Protein AF-A0A2V5HBA6-F1 (afdb_monomer_lite)

Secondary structure (DSSP, 8-state):
-------------EEETTTEEE-HHHHHHHHHHHSS-HHHHHHHHHHHHHH-TTSHHHHHHHH-TTS-HHHHHHHHTT-TT--HHHHHHHHHHHHHHHHHHHHHH-HHHHHHHHTTTT-------TT-TTTS----TT----SS-------------------

pLDDT: mean 70.12, std 24.82, range [29.67, 96.5]

Radius of gyration: 25.47 Å; chains: 1; bounding box: 58×114×37 Å

Sequence (163 aa):
MKNTTTPSTSGGWKRSMVSGIFRLEEWERHLLICKRRTMTYMMHRRALLFAGPDHPLTQKLQTGRRMHPRKLRDLGRQIPGFDETVWEVERDAIVAEGTYLKFSQNPSLAAQLLATGTREIVEASPRDRIWGGGVWEGVYRDVAGGVGVESAGAGVDGGQGEV

Foldseek 3Di:
DDDDDDDDPPQPWDADPQDGTDGPVVVVLLLVLLQAHLLLQLLLVLLCVAVNCPDPLNVCSSVCSPPDSVVSVVSSVVRPRDDVVVCVVCRVVSSVVSVCSHCVNPVVVVVVVCVCPPDDDAADDCPDPPRHPNDDPDDDDPPPDDDDDPPPDDDDDDDDDDD

Organism: Asperg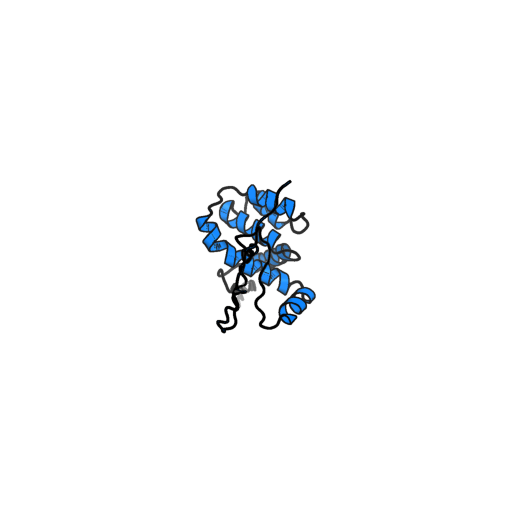illus violaceofuscus (strain CBS 115571) (NCBI:txid1450538)

InterPro domains:
  IPR012816 NADAR [PF08719] (40-136)
  IPR012816 NADAR [cd15457] (41-134)
  IPR037238 YbiA-like superfamily [G3DSA:1.10.357.40] (35-160)
  IPR037238 YbiA-like superfamily [SSF143990] (41-136)

Structure (mmCIF, N/CA/C/O backbone):
data_AF-A0A2V5HBA6-F1
#
_entry.id   AF-A0A2V5HBA6-F1
#
loop_
_atom_site.group_PDB
_atom_site.id
_atom_site.type_symbol
_atom_site.label_atom_id
_atom_site.label_alt_id
_atom_site.label_comp_id
_atom_site.label_asym_id
_atom_site.label_entity_id
_atom_site.label_seq_id
_atom_site.pdbx_PDB_ins_code
_atom_site.Cartn_x
_atom_site.Cartn_y
_atom_site.Cartn_z
_atom_site.occupancy
_atom_site.B_iso_or_equiv
_atom_site.auth_seq_id
_atom_site.auth_comp_id
_atom_site.auth_asym_id
_atom_site.auth_atom_id
_atom_site.pdbx_PDB_model_num
ATOM 1 N N . MET A 1 1 ? 16.546 -52.737 1.823 1.00 44.84 1 MET A N 1
ATOM 2 C CA . MET A 1 1 ? 17.588 -51.703 2.008 1.00 44.84 1 MET A CA 1
ATOM 3 C C . MET A 1 1 ? 17.755 -50.924 0.717 1.00 44.84 1 MET A C 1
ATOM 5 O O . MET A 1 1 ? 18.207 -51.501 -0.262 1.00 44.84 1 MET A O 1
ATOM 9 N N . LYS A 1 2 ? 17.333 -49.658 0.742 1.00 38.62 2 LYS A N 1
ATOM 10 C CA . LYS A 1 2 ? 17.833 -48.479 0.009 1.00 38.62 2 LYS A CA 1
ATOM 11 C C . LYS A 1 2 ? 16.748 -47.421 0.182 1.00 38.62 2 LYS A C 1
ATOM 13 O O . LYS A 1 2 ? 15.800 -47.326 -0.586 1.00 38.62 2 LYS A O 1
ATOM 18 N N . ASN A 1 3 ? 16.867 -46.726 1.303 1.00 34.91 3 ASN A N 1
ATOM 19 C CA . ASN A 1 3 ? 15.928 -45.739 1.794 1.00 34.91 3 ASN A CA 1
ATOM 20 C C . ASN A 1 3 ? 16.335 -44.426 1.124 1.00 34.91 3 ASN A C 1
ATOM 22 O O . ASN A 1 3 ? 17.370 -43.859 1.468 1.00 34.91 3 ASN A O 1
ATOM 26 N N . THR A 1 4 ? 15.589 -43.987 0.117 1.00 36.25 4 THR A N 1
ATOM 27 C CA . THR A 1 4 ? 15.816 -42.689 -0.521 1.00 36.25 4 THR A CA 1
ATOM 28 C C . THR A 1 4 ? 14.964 -41.662 0.209 1.00 36.25 4 THR A C 1
ATOM 30 O O . THR A 1 4 ? 13.790 -41.468 -0.086 1.00 36.25 4 THR A O 1
ATOM 33 N N . THR A 1 5 ? 15.550 -41.047 1.232 1.00 43.25 5 THR A N 1
ATOM 34 C CA . THR A 1 5 ? 14.974 -39.892 1.918 1.00 43.25 5 THR A CA 1
ATOM 35 C C . THR A 1 5 ? 15.004 -38.700 0.964 1.00 43.25 5 THR A C 1
ATOM 37 O O . THR A 1 5 ? 16.058 -38.112 0.732 1.00 43.25 5 THR A O 1
ATOM 40 N N . THR A 1 6 ? 13.857 -38.335 0.397 1.00 39.34 6 THR A N 1
ATOM 41 C CA . THR A 1 6 ? 13.661 -37.021 -0.227 1.00 39.34 6 THR A CA 1
ATOM 42 C C . THR A 1 6 ? 13.502 -35.959 0.867 1.00 39.34 6 THR A C 1
ATOM 44 O O . THR A 1 6 ? 12.737 -36.188 1.809 1.00 39.34 6 THR A O 1
ATOM 47 N N . PRO A 1 7 ? 14.176 -34.799 0.781 1.00 35.78 7 PRO A N 1
ATOM 48 C CA . PRO A 1 7 ? 14.016 -33.742 1.768 1.00 35.78 7 PRO A CA 1
ATOM 49 C C . PRO A 1 7 ? 12.617 -33.121 1.657 1.00 35.78 7 PRO A C 1
ATOM 51 O O . PRO A 1 7 ? 12.210 -32.623 0.610 1.00 35.78 7 PRO A O 1
ATOM 54 N N . SER A 1 8 ? 11.881 -33.160 2.766 1.00 40.53 8 SER A N 1
ATOM 55 C CA . SER A 1 8 ? 10.627 -32.438 2.973 1.00 40.53 8 SER A CA 1
ATOM 56 C C . SER A 1 8 ? 10.906 -30.932 3.001 1.00 40.53 8 SER A C 1
ATOM 58 O O . SER A 1 8 ? 11.281 -30.386 4.039 1.00 40.53 8 SER A O 1
ATOM 60 N N . THR A 1 9 ? 10.695 -30.240 1.883 1.00 40.47 9 THR A N 1
ATOM 61 C CA . THR A 1 9 ? 10.547 -28.782 1.884 1.00 40.47 9 THR A CA 1
ATOM 62 C C . THR A 1 9 ? 9.101 -28.458 2.237 1.00 40.47 9 THR A C 1
ATOM 64 O O . THR A 1 9 ? 8.218 -28.455 1.381 1.00 40.47 9 THR A O 1
ATOM 67 N N . SER A 1 10 ? 8.845 -28.174 3.511 1.00 44.44 10 SER A N 1
ATOM 68 C CA . SER A 1 10 ? 7.589 -27.604 4.004 1.00 44.44 10 SER A CA 1
ATOM 69 C C . SER A 1 10 ? 7.446 -26.135 3.573 1.00 44.44 10 SER A C 1
ATOM 71 O O . SER A 1 10 ? 7.285 -25.230 4.385 1.00 44.44 10 SER A O 1
ATOM 73 N N . GLY A 1 11 ? 7.484 -25.880 2.264 1.00 41.59 11 GLY A N 1
ATOM 74 C CA . GLY A 1 11 ? 7.079 -24.613 1.661 1.00 41.59 11 GLY A CA 1
ATOM 75 C C . GLY A 1 11 ? 5.556 -24.555 1.577 1.00 41.59 11 GLY A C 1
ATOM 76 O O . GLY A 1 11 ? 4.986 -24.674 0.498 1.00 41.59 11 GLY A O 1
ATOM 77 N N . GLY A 1 12 ? 4.884 -24.462 2.725 1.00 34.56 12 GLY A N 1
ATOM 78 C CA . GLY A 1 12 ? 3.425 -24.469 2.827 1.00 34.56 12 GLY A CA 1
ATOM 79 C C . GLY A 1 12 ? 2.753 -23.292 2.115 1.00 34.56 12 GLY A C 1
ATOM 80 O O . GLY A 1 12 ? 2.683 -22.191 2.642 1.00 34.56 12 GLY A O 1
ATOM 81 N N . TRP A 1 13 ? 2.185 -23.528 0.940 1.00 33.69 13 TRP A N 1
ATOM 82 C CA . TRP A 1 13 ? 1.356 -22.565 0.216 1.00 33.69 13 TRP A CA 1
ATOM 83 C C . TRP A 1 13 ? 0.239 -21.981 1.104 1.00 33.69 13 TRP A C 1
ATOM 85 O O . TRP A 1 13 ? -0.556 -22.725 1.681 1.00 33.69 13 TRP A O 1
ATOM 95 N N . LYS A 1 14 ? 0.139 -20.647 1.197 1.00 39.62 14 LYS A N 1
ATOM 96 C CA . LYS A 1 14 ? -1.021 -19.958 1.787 1.00 39.62 14 LYS A CA 1
ATOM 97 C C . LYS A 1 14 ? -1.757 -19.174 0.706 1.00 39.62 14 LYS A C 1
ATOM 99 O O . LYS A 1 14 ? -1.156 -18.441 -0.077 1.00 39.62 14 LYS A O 1
ATOM 104 N N . ARG A 1 15 ? -3.073 -19.375 0.659 1.00 36.03 15 ARG A N 1
ATOM 105 C CA . ARG A 1 15 ? -3.989 -18.781 -0.318 1.00 36.03 15 ARG A CA 1
ATOM 106 C C . ARG A 1 15 ? -4.315 -17.342 0.109 1.00 36.03 15 ARG A C 1
ATOM 108 O O . ARG A 1 15 ? -4.763 -17.139 1.235 1.00 36.03 15 ARG A O 1
ATOM 115 N N . SER A 1 16 ? -4.080 -16.364 -0.770 1.00 49.69 16 SER A N 1
ATOM 116 C CA . SER A 1 16 ? -4.624 -15.004 -0.622 1.00 49.69 16 SER A CA 1
ATOM 117 C C . SER A 1 16 ? -6.140 -15.052 -0.818 1.00 49.69 16 SER A C 1
ATOM 119 O O . SER A 1 16 ? -6.615 -15.772 -1.697 1.00 49.69 16 SER A O 1
ATOM 121 N N . MET A 1 17 ? -6.901 -14.286 -0.031 1.00 44.41 17 MET A N 1
ATOM 122 C CA . MET A 1 17 ? -8.351 -14.151 -0.232 1.00 44.41 17 MET A CA 1
ATOM 123 C C . MET A 1 17 ? -8.716 -13.409 -1.528 1.00 44.41 17 MET A C 1
ATOM 125 O O . MET A 1 17 ? -9.870 -13.481 -1.928 1.00 44.41 17 MET A O 1
ATOM 129 N N . VAL A 1 18 ? -7.773 -12.716 -2.184 1.00 49.44 18 VAL A N 1
ATOM 130 C CA . VAL A 1 18 ? -8.107 -11.769 -3.268 1.00 49.44 18 VAL A CA 1
ATOM 131 C C . VAL A 1 18 ? -7.298 -11.991 -4.558 1.00 49.44 18 VAL A C 1
ATOM 133 O O . VAL A 1 18 ? -7.749 -11.594 -5.622 1.00 49.44 18 VAL A O 1
ATOM 136 N N . SER A 1 19 ? -6.136 -1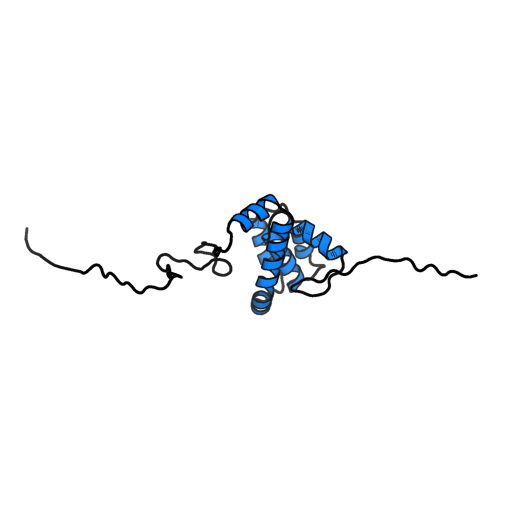2.657 -4.517 1.00 44.53 19 SER A N 1
ATOM 137 C CA . SER A 1 19 ? -5.182 -12.625 -5.651 1.00 44.53 19 SER A CA 1
ATOM 138 C C . SER A 1 19 ? -4.417 -13.929 -5.951 1.00 44.53 19 SER A C 1
ATOM 140 O O . SER A 1 19 ? -3.443 -13.919 -6.694 1.00 44.53 19 SER A O 1
ATOM 142 N N . GLY A 1 20 ? -4.859 -15.083 -5.436 1.00 46.53 20 GLY A N 1
ATOM 143 C CA . GLY A 1 20 ? -4.275 -16.385 -5.800 1.00 46.53 20 GLY A CA 1
ATOM 144 C C . GLY A 1 20 ? -3.078 -16.846 -4.950 1.00 46.53 20 GLY A C 1
ATOM 145 O O . GLY A 1 20 ? -2.918 -16.449 -3.792 1.00 46.53 20 GLY A O 1
ATOM 146 N N . ILE A 1 21 ? -2.317 -17.809 -5.488 1.00 40.41 21 ILE A N 1
ATOM 147 C CA . ILE A 1 21 ? -1.267 -18.573 -4.793 1.00 40.41 21 ILE A CA 1
ATOM 148 C C . ILE A 1 21 ? 0.070 -17.815 -4.866 1.00 40.41 21 ILE A C 1
ATOM 150 O O . ILE A 1 21 ? 0.612 -17.647 -5.952 1.00 40.41 21 ILE A O 1
ATOM 154 N N . PHE A 1 22 ? 0.632 -17.443 -3.713 1.00 44.50 22 PHE A N 1
ATOM 155 C CA . PHE A 1 22 ? 1.980 -16.862 -3.600 1.00 44.50 22 PHE A CA 1
ATOM 156 C C . PHE A 1 22 ? 2.916 -17.804 -2.837 1.00 44.50 22 PHE A C 1
ATOM 158 O O . PHE A 1 22 ? 2.475 -18.599 -1.996 1.00 44.50 22 PHE A O 1
ATOM 165 N N . ARG A 1 23 ? 4.220 -17.711 -3.109 1.00 38.66 23 ARG A N 1
ATOM 166 C CA . ARG A 1 23 ? 5.250 -18.470 -2.381 1.00 38.66 23 ARG A CA 1
ATOM 167 C C . ARG A 1 23 ? 5.359 -17.890 -0.959 1.00 38.66 23 ARG A C 1
ATOM 169 O O . ARG A 1 23 ? 5.282 -16.677 -0.791 1.00 38.66 23 ARG A O 1
ATOM 176 N N . LEU A 1 24 ? 5.540 -18.713 0.084 1.00 38.00 24 LEU A N 1
ATOM 177 C CA . LEU A 1 24 ? 5.655 -18.237 1.486 1.00 38.00 24 LEU A CA 1
ATOM 178 C C . LEU A 1 24 ? 6.691 -17.116 1.672 1.00 38.00 24 LEU A C 1
ATOM 180 O O . LEU A 1 24 ? 6.483 -16.204 2.468 1.00 38.00 24 LEU A O 1
ATOM 184 N N . GLU A 1 25 ? 7.772 -17.154 0.894 1.00 44.16 25 GLU A N 1
ATOM 185 C CA . GLU A 1 25 ? 8.829 -16.141 0.918 1.00 44.16 25 GLU A CA 1
ATOM 186 C C . GLU A 1 25 ? 8.364 -14.747 0.446 1.00 44.16 25 GLU A C 1
ATOM 188 O O . GLU A 1 25 ? 8.955 -13.736 0.825 1.00 44.16 25 GLU A O 1
ATOM 193 N N . GLU A 1 26 ? 7.293 -14.653 -0.350 1.00 52.44 26 GLU A N 1
ATOM 194 C CA . GLU A 1 26 ? 6.706 -13.378 -0.794 1.00 52.44 26 GLU A CA 1
ATOM 195 C C . GLU A 1 26 ? 5.812 -12.762 0.291 1.00 52.44 26 GLU A C 1
ATOM 197 O O . GLU A 1 26 ? 5.825 -11.545 0.487 1.00 52.44 26 GLU A O 1
ATOM 202 N N . TRP A 1 27 ? 5.113 -13.590 1.074 1.00 48.03 27 TRP A N 1
ATOM 203 C CA . TRP A 1 27 ? 4.273 -13.144 2.190 1.00 48.03 27 TRP A CA 1
ATOM 204 C C . TRP A 1 27 ? 5.082 -12.469 3.306 1.00 48.03 27 TRP A C 1
ATOM 206 O O . TRP A 1 27 ? 4.702 -11.400 3.787 1.00 48.03 27 TRP A O 1
ATOM 216 N N . GLU A 1 28 ? 6.232 -13.030 3.687 1.00 50.97 28 GLU A N 1
ATOM 217 C CA . GLU A 1 28 ? 7.125 -12.416 4.684 1.00 50.97 28 GLU A CA 1
ATOM 218 C C . GLU A 1 28 ? 7.739 -11.099 4.183 1.00 50.97 28 GLU A C 1
ATOM 220 O O . GLU A 1 28 ? 7.867 -10.129 4.941 1.00 50.97 28 GLU A O 1
ATOM 225 N N . ARG A 1 29 ? 8.039 -11.011 2.879 1.00 55.50 29 ARG A N 1
ATOM 226 C CA . ARG A 1 29 ? 8.501 -9.771 2.237 1.00 55.50 29 ARG A CA 1
ATOM 227 C C . ARG A 1 29 ? 7.403 -8.704 2.215 1.00 55.50 29 ARG A C 1
ATOM 229 O O . ARG A 1 29 ? 7.695 -7.544 2.504 1.00 55.50 29 ARG A O 1
ATOM 236 N N . HIS A 1 30 ? 6.147 -9.068 1.954 1.00 56.44 30 HIS A N 1
ATOM 237 C CA . HIS A 1 30 ? 5.003 -8.145 1.963 1.00 56.44 30 HIS A CA 1
ATOM 238 C C . HIS A 1 30 ? 4.670 -7.616 3.363 1.00 56.44 30 HIS A C 1
ATOM 240 O O . HIS A 1 30 ? 4.391 -6.421 3.523 1.00 56.44 30 HIS A O 1
ATOM 246 N N . LEU A 1 31 ? 4.783 -8.464 4.391 1.00 56.75 31 LEU A N 1
ATOM 247 C CA . LEU A 1 31 ? 4.639 -8.051 5.788 1.00 56.75 31 LEU A CA 1
ATOM 248 C C . LEU A 1 31 ? 5.635 -6.930 6.126 1.00 56.75 31 LEU A C 1
ATOM 250 O O . LEU A 1 31 ? 5.246 -5.885 6.652 1.00 56.75 31 LEU A O 1
ATOM 254 N N . LEU A 1 32 ? 6.900 -7.063 5.716 1.00 57.75 32 LEU A N 1
ATOM 255 C CA . LEU A 1 32 ? 7.942 -6.080 6.029 1.00 57.75 32 LEU A CA 1
ATOM 256 C C . LEU A 1 32 ? 7.714 -4.697 5.388 1.00 57.75 32 LEU A C 1
ATOM 258 O O . LEU A 1 32 ? 8.088 -3.673 5.973 1.00 57.75 32 LEU A O 1
ATOM 262 N N . ILE A 1 33 ? 7.088 -4.654 4.211 1.00 58.59 33 ILE A N 1
ATOM 263 C CA . ILE A 1 33 ? 6.800 -3.412 3.479 1.00 58.59 33 ILE A CA 1
ATOM 264 C C . ILE A 1 33 ? 5.678 -2.630 4.173 1.00 58.59 33 ILE A C 1
ATOM 266 O O . ILE A 1 33 ? 5.760 -1.405 4.308 1.00 58.59 33 ILE A O 1
ATOM 270 N N . CYS A 1 34 ? 4.654 -3.334 4.666 1.00 59.62 34 CYS A N 1
ATOM 271 C CA . CYS A 1 34 ? 3.428 -2.723 5.178 1.00 59.62 34 CYS A CA 1
ATOM 272 C C . CYS A 1 34 ? 3.415 -2.450 6.696 1.00 59.62 34 CYS A C 1
ATOM 274 O O . CYS A 1 34 ? 2.417 -1.963 7.222 1.00 59.62 34 CYS A O 1
ATOM 276 N N . LYS A 1 35 ? 4.529 -2.669 7.415 1.00 60.72 35 LYS A N 1
ATOM 277 C CA . LYS A 1 35 ? 4.598 -2.530 8.889 1.00 60.72 35 LYS A CA 1
ATOM 278 C C . LYS A 1 35 ? 4.003 -1.241 9.470 1.00 60.72 35 LYS A C 1
ATOM 280 O O . LYS A 1 35 ? 3.581 -1.240 10.620 1.00 60.72 35 LYS A O 1
ATOM 285 N N . ARG A 1 36 ? 4.001 -0.129 8.724 1.00 64.62 36 ARG A N 1
ATOM 286 C CA . ARG A 1 36 ? 3.525 1.174 9.228 1.00 64.62 36 ARG A CA 1
ATOM 287 C C . ARG A 1 36 ? 2.488 1.865 8.343 1.00 64.62 36 ARG A C 1
ATOM 289 O O . ARG A 1 36 ? 1.671 2.619 8.866 1.00 64.62 36 ARG A O 1
ATOM 296 N N . ARG A 1 37 ? 2.544 1.700 7.015 1.00 76.25 37 ARG A N 1
ATOM 297 C CA . ARG A 1 37 ? 1.754 2.503 6.064 1.00 76.25 37 ARG A CA 1
ATOM 298 C C . ARG A 1 37 ? 1.373 1.711 4.814 1.00 76.25 37 ARG A C 1
ATOM 300 O O . ARG A 1 37 ? 2.259 1.305 4.066 1.00 76.25 37 ARG A O 1
ATOM 307 N N . THR A 1 38 ? 0.071 1.661 4.530 1.00 85.75 38 THR A N 1
ATOM 308 C CA . THR A 1 38 ? -0.517 1.134 3.286 1.00 85.75 38 THR A CA 1
ATOM 309 C C . THR A 1 38 ? 0.089 1.779 2.035 1.00 85.75 38 THR A C 1
ATOM 311 O O . THR A 1 38 ? 0.327 1.107 1.043 1.00 85.75 38 THR A O 1
ATOM 314 N N . MET A 1 39 ? 0.436 3.072 2.094 1.00 87.75 39 MET A N 1
ATOM 315 C CA . MET A 1 39 ? 1.004 3.818 0.961 1.00 87.75 39 MET A CA 1
ATOM 316 C C . MET A 1 39 ? 2.314 3.218 0.418 1.00 87.75 39 MET A C 1
ATOM 318 O O . MET A 1 39 ? 2.507 3.183 -0.793 1.00 87.75 39 MET A O 1
ATOM 322 N N . THR A 1 40 ? 3.228 2.747 1.279 1.00 89.75 40 THR A N 1
ATOM 323 C CA . THR A 1 40 ? 4.485 2.133 0.803 1.00 89.75 40 THR A CA 1
ATOM 324 C C . THR A 1 40 ? 4.193 0.844 0.039 1.00 89.75 40 THR A C 1
ATOM 326 O O . THR A 1 40 ? 4.748 0.628 -1.034 1.00 89.75 40 THR A O 1
ATOM 329 N N . TYR A 1 41 ? 3.280 0.032 0.574 1.00 91.12 41 TYR A N 1
ATOM 330 C CA . TYR A 1 41 ? 2.822 -1.199 -0.056 1.00 91.12 41 TYR A CA 1
ATOM 331 C C . TYR A 1 41 ? 2.152 -0.925 -1.408 1.00 91.12 41 TYR A C 1
ATOM 333 O O . TYR A 1 41 ? 2.558 -1.491 -2.418 1.00 91.12 41 TYR A O 1
ATOM 341 N N . MET A 1 42 ? 1.213 0.025 -1.448 1.00 91.81 42 MET A N 1
ATOM 342 C CA . MET A 1 42 ? 0.515 0.435 -2.668 1.00 91.81 42 MET A CA 1
ATOM 343 C C . MET A 1 42 ? 1.488 0.894 -3.760 1.00 91.81 42 MET A C 1
ATOM 345 O O . MET A 1 42 ? 1.388 0.446 -4.897 1.00 91.81 42 MET A O 1
ATOM 349 N N . MET A 1 43 ? 2.467 1.744 -3.425 1.00 94.81 43 MET A N 1
ATOM 350 C CA . MET A 1 43 ? 3.455 2.210 -4.404 1.00 94.81 43 MET A CA 1
ATOM 351 C C . MET A 1 43 ? 4.346 1.070 -4.913 1.00 94.81 43 MET A C 1
ATOM 353 O O . MET A 1 43 ? 4.627 1.011 -6.106 1.00 94.81 43 MET A O 1
ATOM 357 N N . HIS A 1 44 ? 4.772 0.151 -4.042 1.00 94.12 44 HIS A N 1
ATOM 358 C CA . HIS A 1 44 ? 5.559 -1.012 -4.454 1.00 94.12 44 HIS A CA 1
ATOM 359 C C . HIS A 1 44 ? 4.766 -1.950 -5.376 1.00 94.12 44 HIS A C 1
ATOM 361 O O . HIS A 1 44 ? 5.285 -2.351 -6.412 1.00 94.12 44 HIS A O 1
ATOM 367 N N . ARG A 1 45 ? 3.500 -2.245 -5.051 1.00 94.75 45 ARG A N 1
ATOM 368 C CA . ARG A 1 45 ? 2.621 -3.069 -5.897 1.00 94.75 45 ARG A CA 1
ATOM 369 C C . ARG A 1 45 ? 2.328 -2.402 -7.238 1.00 94.75 45 ARG A C 1
ATOM 371 O O . ARG A 1 45 ? 2.397 -3.072 -8.259 1.00 94.75 45 ARG A O 1
ATOM 378 N N . ARG A 1 46 ? 2.104 -1.084 -7.254 1.00 94.62 46 ARG A N 1
ATOM 379 C CA . ARG A 1 46 ? 1.990 -0.310 -8.499 1.00 94.62 46 ARG A CA 1
ATOM 380 C C . ARG A 1 46 ? 3.263 -0.423 -9.346 1.00 94.62 46 ARG A C 1
ATOM 382 O O . ARG A 1 46 ? 3.177 -0.588 -10.554 1.00 94.62 46 ARG A O 1
ATOM 389 N N . ALA A 1 47 ? 4.442 -0.361 -8.726 1.00 95.62 47 ALA A N 1
ATOM 390 C CA . ALA A 1 47 ? 5.708 -0.497 -9.443 1.00 95.62 47 ALA A CA 1
ATOM 391 C C . ALA A 1 47 ? 5.924 -1.920 -9.982 1.00 95.62 47 ALA A C 1
ATOM 393 O O . ALA A 1 47 ? 6.354 -2.070 -11.120 1.00 95.62 47 ALA A O 1
ATOM 394 N N . LEU A 1 48 ? 5.560 -2.952 -9.215 1.00 94.44 48 LEU A N 1
ATOM 395 C CA . LEU A 1 48 ? 5.566 -4.341 -9.683 1.00 94.44 48 LEU A CA 1
ATOM 396 C C . LEU A 1 48 ? 4.661 -4.541 -10.901 1.00 94.44 48 LEU A C 1
ATOM 398 O O . LEU A 1 48 ? 5.076 -5.197 -11.849 1.00 94.44 48 LEU A O 1
ATOM 402 N N . LEU A 1 49 ? 3.459 -3.959 -10.869 1.00 93.25 49 LEU A N 1
ATOM 403 C CA . LEU A 1 49 ? 2.457 -4.100 -11.922 1.00 93.25 49 LEU A CA 1
ATOM 404 C C . LEU A 1 49 ? 2.912 -3.490 -13.256 1.00 93.25 49 LEU A C 1
ATOM 406 O O . LEU A 1 49 ? 2.737 -4.116 -14.293 1.00 93.25 49 LEU A O 1
ATOM 410 N N . PHE A 1 50 ? 3.509 -2.294 -13.228 1.00 95.19 50 PHE A N 1
ATOM 411 C CA . PHE A 1 50 ? 3.803 -1.536 -14.454 1.00 95.19 50 PHE A CA 1
ATOM 412 C C . PHE A 1 50 ? 5.275 -1.540 -14.878 1.00 95.19 50 PHE A C 1
ATOM 414 O O . PHE A 1 50 ? 5.577 -1.520 -16.067 1.00 95.19 50 PHE A O 1
ATOM 421 N N . ALA A 1 51 ? 6.203 -1.570 -13.921 1.00 95.06 51 ALA A N 1
ATOM 422 C CA . ALA A 1 51 ? 7.639 -1.522 -14.199 1.00 95.06 51 ALA A CA 1
ATOM 423 C C . ALA A 1 51 ? 8.331 -2.885 -14.040 1.00 95.06 51 ALA A C 1
ATOM 425 O O . ALA A 1 51 ? 9.450 -3.062 -14.518 1.00 95.06 51 ALA A O 1
ATOM 426 N N . GLY A 1 52 ? 7.685 -3.842 -13.370 1.00 91.81 52 GLY A N 1
ATOM 427 C CA . GLY A 1 52 ? 8.233 -5.168 -13.109 1.00 91.81 52 GLY A CA 1
ATOM 428 C C . GLY A 1 52 ? 9.165 -5.239 -11.887 1.00 91.81 52 GLY A C 1
ATOM 429 O O . GLY A 1 52 ? 9.499 -4.218 -11.270 1.00 91.81 52 GLY A O 1
ATOM 430 N N . PRO A 1 53 ? 9.579 -6.459 -11.497 1.00 90.69 53 PRO A N 1
ATOM 431 C CA . PRO A 1 53 ? 10.344 -6.715 -10.272 1.00 90.69 53 PRO A CA 1
ATOM 432 C C . PRO A 1 53 ? 11.779 -6.172 -10.307 1.00 90.69 53 PRO A C 1
ATOM 434 O O . PRO A 1 53 ? 12.286 -5.719 -9.279 1.00 90.69 53 PRO A O 1
ATOM 437 N N . ASP A 1 54 ? 12.412 -6.160 -11.480 1.00 92.56 54 ASP A N 1
ATOM 438 C CA . ASP A 1 54 ? 13.820 -5.773 -11.634 1.00 92.56 54 ASP A CA 1
ATOM 439 C C . ASP A 1 54 ? 14.024 -4.257 -11.753 1.00 92.56 54 ASP A C 1
ATOM 441 O O . ASP A 1 54 ? 15.152 -3.763 -11.712 1.00 92.56 54 ASP A O 1
ATOM 445 N N . HIS A 1 55 ? 12.938 -3.485 -11.862 1.00 95.75 55 HIS A N 1
ATOM 446 C CA . HIS A 1 55 ? 13.039 -2.044 -12.020 1.00 95.75 55 HIS A CA 1
ATOM 447 C C . HIS A 1 55 ? 13.561 -1.368 -10.733 1.00 95.75 55 HIS A C 1
ATOM 449 O O . HIS A 1 55 ? 13.051 -1.638 -9.636 1.00 95.75 55 HIS A O 1
ATOM 455 N N . PRO A 1 56 ? 14.502 -0.404 -10.822 1.00 96.50 56 PRO A N 1
ATOM 456 C CA . PRO A 1 56 ? 15.087 0.247 -9.645 1.00 96.50 56 PRO A CA 1
ATOM 457 C C . PRO A 1 56 ? 14.060 0.903 -8.712 1.00 96.50 56 PRO A C 1
ATOM 459 O O . PRO A 1 56 ? 14.231 0.909 -7.490 1.00 96.50 56 PRO A O 1
ATOM 462 N N . LEU A 1 57 ? 12.965 1.448 -9.259 1.00 95.06 57 LEU A N 1
ATOM 463 C CA . LEU A 1 57 ? 11.884 2.012 -8.438 1.00 95.06 57 LEU A CA 1
ATOM 464 C C . LEU A 1 57 ? 11.157 0.943 -7.622 1.00 95.06 57 LEU A C 1
ATOM 466 O O . LEU A 1 57 ? 10.832 1.201 -6.464 1.00 95.06 57 LEU A O 1
ATOM 470 N N . THR A 1 58 ? 10.943 -0.246 -8.184 1.00 93.31 58 THR A N 1
ATOM 471 C CA . THR A 1 58 ? 10.276 -1.358 -7.501 1.00 93.31 58 THR A CA 1
ATOM 472 C C . THR A 1 58 ? 11.071 -1.780 -6.270 1.00 93.31 58 THR A C 1
ATOM 474 O O . THR A 1 58 ? 10.526 -1.801 -5.161 1.00 93.31 58 THR A O 1
ATOM 477 N N . GLN A 1 59 ? 12.381 -1.981 -6.431 1.00 92.81 59 GLN A N 1
ATOM 478 C CA . GLN A 1 59 ? 13.310 -2.329 -5.348 1.00 92.81 59 GLN A CA 1
ATOM 479 C C . GLN A 1 59 ? 13.425 -1.210 -4.298 1.00 92.81 59 GLN A C 1
ATOM 481 O O . GLN A 1 59 ? 13.422 -1.444 -3.083 1.00 92.81 59 GLN A O 1
ATOM 486 N N . LYS A 1 60 ? 13.469 0.048 -4.749 1.00 93.75 60 LYS A N 1
ATOM 487 C CA . LYS A 1 60 ? 13.517 1.218 -3.864 1.00 93.75 60 LYS A CA 1
ATOM 488 C C . LYS A 1 60 ? 12.253 1.354 -3.017 1.00 93.75 60 LYS A C 1
ATOM 490 O O . LYS A 1 60 ? 12.337 1.673 -1.832 1.00 93.75 60 LYS A O 1
ATOM 495 N N . LEU A 1 61 ? 11.083 1.114 -3.602 1.00 91.81 61 LEU A N 1
ATOM 496 C CA . LEU A 1 61 ? 9.802 1.165 -2.897 1.00 91.81 61 LEU A CA 1
ATOM 497 C C . LEU A 1 61 ? 9.642 -0.013 -1.928 1.00 91.81 61 LEU A C 1
ATOM 499 O O . LEU A 1 61 ? 9.128 0.189 -0.828 1.00 91.81 61 LEU A O 1
ATOM 503 N N . GLN A 1 62 ? 10.184 -1.186 -2.266 1.00 89.19 62 GLN A N 1
ATOM 504 C CA . GLN A 1 62 ? 10.222 -2.361 -1.388 1.00 89.19 62 GLN A CA 1
ATOM 505 C C . GLN A 1 62 ? 10.938 -2.069 -0.060 1.00 89.19 62 GLN A C 1
ATOM 507 O O . GLN A 1 62 ? 10.481 -2.431 1.022 1.00 89.19 62 GLN A O 1
ATOM 512 N N . THR A 1 63 ? 12.062 -1.356 -0.114 1.00 87.44 63 THR A N 1
ATOM 513 C CA . THR A 1 63 ? 12.850 -1.010 1.081 1.00 87.44 63 THR A CA 1
ATOM 514 C C . THR A 1 63 ? 12.438 0.330 1.709 1.00 87.44 63 THR A C 1
ATOM 516 O O . THR A 1 63 ? 12.872 0.675 2.813 1.00 87.44 63 THR A O 1
ATOM 519 N N . GLY A 1 64 ? 11.520 1.065 1.073 1.00 85.12 64 GLY A N 1
ATOM 520 C CA . GLY A 1 64 ? 11.137 2.443 1.387 1.00 85.12 64 GLY A CA 1
ATOM 521 C C . GLY A 1 64 ? 10.229 2.662 2.600 1.00 85.12 64 GLY A C 1
ATOM 522 O O . GLY A 1 64 ? 9.645 3.738 2.740 1.00 85.12 64 GLY A O 1
ATOM 523 N N . ARG A 1 65 ? 10.124 1.701 3.526 1.00 80.31 65 ARG A N 1
ATOM 524 C CA . ARG A 1 65 ? 9.201 1.751 4.684 1.00 80.31 65 ARG A CA 1
ATOM 525 C C . ARG A 1 65 ? 9.342 2.999 5.572 1.00 80.31 65 ARG A C 1
ATOM 527 O O . ARG A 1 65 ? 8.375 3.427 6.205 1.00 80.31 65 ARG A O 1
ATOM 534 N N . ARG A 1 66 ? 10.533 3.611 5.614 1.00 85.06 66 ARG A N 1
ATOM 535 C CA . ARG A 1 66 ? 10.835 4.828 6.399 1.00 85.06 66 ARG A CA 1
ATOM 536 C C . ARG A 1 66 ? 10.733 6.135 5.601 1.00 85.06 66 ARG A C 1
ATOM 538 O O . ARG A 1 66 ? 10.865 7.200 6.190 1.00 85.06 66 ARG A O 1
ATOM 545 N N . MET A 1 67 ? 10.462 6.091 4.296 1.00 89.31 67 MET A N 1
ATOM 546 C CA . MET A 1 67 ? 10.417 7.299 3.462 1.00 89.31 67 MET A CA 1
ATOM 547 C C . MET A 1 67 ? 9.254 8.218 3.842 1.00 89.31 67 MET A C 1
ATOM 549 O O . MET A 1 67 ? 8.182 7.767 4.241 1.00 89.31 67 MET A O 1
ATOM 553 N N . HIS A 1 68 ? 9.435 9.526 3.699 1.00 90.31 68 HIS A N 1
ATOM 554 C CA . HIS A 1 68 ? 8.354 10.485 3.913 1.00 90.31 68 HIS A CA 1
ATOM 555 C C . HIS A 1 68 ? 7.206 10.258 2.895 1.00 90.31 68 HIS A C 1
ATOM 557 O O . HIS A 1 68 ? 7.506 9.957 1.736 1.00 90.31 68 HIS A O 1
ATOM 563 N N . PRO A 1 69 ? 5.911 10.425 3.255 1.00 87.88 69 PRO A N 1
ATOM 564 C CA . PRO A 1 69 ? 4.791 10.193 2.329 1.00 87.88 69 PRO A CA 1
ATOM 565 C C . PRO A 1 69 ? 4.904 10.970 1.014 1.00 87.88 69 PRO A C 1
ATOM 567 O O . PRO A 1 69 ? 4.633 10.428 -0.053 1.00 87.88 69 PRO A O 1
ATOM 570 N N . ARG A 1 70 ? 5.392 12.218 1.083 1.00 91.00 70 ARG A N 1
ATOM 571 C CA . ARG A 1 70 ? 5.683 13.042 -0.102 1.00 91.00 70 ARG A CA 1
ATOM 572 C C . ARG A 1 70 ? 6.633 12.324 -1.065 1.00 91.00 70 ARG A C 1
ATOM 574 O O . ARG A 1 70 ? 6.311 12.186 -2.233 1.00 91.00 70 ARG A O 1
ATOM 581 N N . LYS A 1 71 ? 7.736 11.772 -0.547 1.00 93.56 71 LYS A N 1
ATOM 582 C CA . LYS A 1 71 ? 8.735 11.072 -1.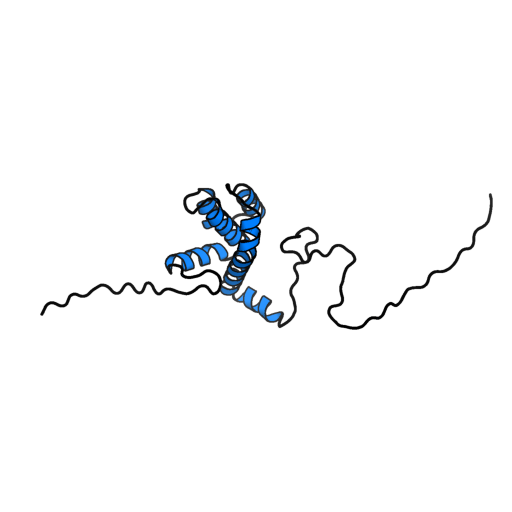359 1.00 93.56 71 LYS A CA 1
ATOM 583 C C . LYS A 1 71 ? 8.180 9.798 -1.994 1.00 93.56 71 LYS A C 1
ATOM 585 O O . LYS A 1 71 ? 8.507 9.518 -3.139 1.00 93.56 71 LYS A O 1
ATOM 590 N N . LEU A 1 72 ? 7.345 9.044 -1.275 1.00 91.75 72 LEU A N 1
ATOM 591 C CA . LEU A 1 72 ? 6.684 7.851 -1.821 1.00 91.75 72 LEU A CA 1
ATOM 592 C C . LEU A 1 72 ? 5.773 8.212 -2.995 1.00 91.75 72 LEU A C 1
ATOM 594 O O . LEU A 1 72 ? 5.842 7.570 -4.035 1.00 91.75 72 LEU A O 1
ATOM 598 N N . ARG A 1 73 ? 4.979 9.276 -2.851 1.00 90.62 73 ARG A N 1
ATOM 599 C CA . ARG A 1 73 ? 4.129 9.783 -3.931 1.00 90.62 73 ARG A CA 1
ATOM 600 C C . ARG A 1 73 ? 4.951 10.254 -5.130 1.00 90.62 73 ARG A C 1
ATOM 602 O O . ARG A 1 73 ? 4.592 9.951 -6.261 1.00 90.62 73 ARG A O 1
ATOM 609 N N . ASP A 1 74 ? 6.055 10.957 -4.889 1.00 94.94 74 ASP A N 1
ATOM 610 C CA . ASP A 1 74 ? 6.933 11.429 -5.963 1.00 94.94 74 ASP A CA 1
ATOM 611 C C . ASP A 1 74 ? 7.581 10.257 -6.715 1.00 94.94 74 ASP A C 1
ATOM 613 O O . ASP A 1 74 ? 7.703 10.316 -7.934 1.00 94.94 74 ASP A O 1
ATOM 617 N N . LEU A 1 75 ? 7.963 9.182 -6.014 1.00 94.88 75 LEU A N 1
ATOM 618 C CA . LEU A 1 75 ? 8.448 7.944 -6.637 1.00 94.88 75 LEU A CA 1
ATOM 619 C C . LEU A 1 75 ? 7.338 7.224 -7.410 1.00 94.88 75 LEU A C 1
ATOM 621 O O . LEU A 1 75 ? 7.588 6.730 -8.501 1.00 94.88 75 LEU A O 1
ATOM 625 N N . GLY A 1 76 ? 6.113 7.210 -6.883 1.00 92.06 76 GLY A N 1
ATOM 626 C CA . GLY A 1 76 ? 4.951 6.633 -7.558 1.00 92.06 76 GLY A CA 1
ATOM 627 C C . GLY A 1 76 ? 4.641 7.275 -8.908 1.00 92.06 76 GLY A C 1
ATOM 628 O O . GLY A 1 76 ? 4.253 6.586 -9.842 1.00 92.06 76 GLY A O 1
ATOM 629 N N . ARG A 1 77 ? 4.858 8.591 -9.030 1.00 94.44 77 ARG A N 1
ATOM 630 C CA . ARG A 1 77 ? 4.699 9.341 -10.290 1.00 94.44 77 ARG A CA 1
ATOM 631 C C . ARG A 1 77 ? 5.771 9.025 -11.335 1.00 94.44 77 ARG A C 1
ATOM 633 O O . ARG A 1 77 ? 5.580 9.355 -12.494 1.00 94.44 77 ARG A O 1
ATOM 640 N N . GLN A 1 78 ? 6.889 8.432 -10.922 1.00 96.25 78 GLN A N 1
ATOM 641 C CA . GLN A 1 78 ? 8.006 8.075 -11.802 1.00 96.25 78 GLN A CA 1
ATOM 642 C C . GLN A 1 78 ? 7.916 6.634 -12.316 1.00 96.25 78 GLN A C 1
ATOM 644 O O . GLN A 1 78 ? 8.789 6.216 -13.070 1.00 96.25 78 GLN A O 1
ATOM 649 N N . ILE A 1 79 ? 6.915 5.860 -11.884 1.00 95.69 79 ILE A N 1
ATOM 650 C CA . ILE A 1 79 ? 6.733 4.477 -12.330 1.00 95.69 79 ILE A CA 1
ATOM 651 C C . ILE A 1 79 ? 6.415 4.496 -13.837 1.00 95.69 79 ILE A C 1
ATOM 653 O O . ILE A 1 79 ? 5.400 5.086 -14.217 1.00 95.69 79 ILE A O 1
ATOM 657 N N . PRO A 1 80 ? 7.264 3.896 -14.692 1.00 94.56 80 PRO A N 1
ATOM 658 C CA . PRO A 1 80 ? 7.008 3.828 -16.127 1.00 94.56 80 PRO A CA 1
ATOM 659 C C . PRO A 1 80 ? 5.853 2.871 -16.437 1.00 94.56 80 PRO A C 1
ATOM 661 O O . PRO A 1 80 ? 5.500 2.035 -15.609 1.00 94.56 80 PRO A O 1
ATOM 664 N N . GLY A 1 81 ? 5.290 2.984 -17.643 1.00 94.62 81 GLY A N 1
ATOM 665 C CA . GLY A 1 81 ? 4.283 2.039 -18.139 1.00 94.62 81 GLY A CA 1
ATOM 666 C C . GLY A 1 81 ? 2.935 2.112 -17.424 1.00 94.62 81 GLY A C 1
ATOM 667 O O . GLY A 1 81 ? 2.175 1.154 -17.478 1.00 94.62 81 GLY A O 1
ATOM 668 N N . PHE A 1 82 ? 2.648 3.212 -16.723 1.00 94.94 82 PHE A N 1
ATOM 669 C CA . PHE A 1 82 ? 1.381 3.377 -16.022 1.00 94.94 82 PHE A CA 1
ATOM 670 C C . PHE A 1 82 ? 0.198 3.409 -16.993 1.00 94.94 82 PHE A C 1
ATOM 672 O O . PHE A 1 82 ? 0.164 4.239 -17.901 1.00 94.94 82 PHE A O 1
ATOM 679 N N . ASP A 1 83 ? -0.787 2.561 -16.718 1.00 93.25 83 ASP A N 1
ATOM 680 C CA . ASP A 1 83 ? -2.071 2.519 -17.405 1.00 93.25 83 ASP A CA 1
ATOM 681 C C . ASP A 1 83 ? -3.192 2.715 -16.374 1.00 93.25 83 ASP A C 1
ATOM 683 O O . ASP A 1 83 ? -3.291 1.956 -15.405 1.00 93.25 83 ASP A O 1
ATOM 687 N N . GLU A 1 84 ? -4.008 3.759 -16.552 1.00 93.81 84 GLU A N 1
ATOM 688 C CA . GLU A 1 84 ? -5.093 4.082 -15.616 1.00 93.81 84 GLU A CA 1
ATOM 689 C C . GLU A 1 84 ? -6.178 3.001 -15.619 1.00 93.81 84 GLU A C 1
ATOM 691 O O . GLU A 1 84 ? -6.672 2.649 -14.556 1.00 93.81 84 GLU A O 1
ATOM 696 N N . THR A 1 85 ? -6.498 2.414 -16.773 1.00 95.12 85 THR A N 1
ATOM 697 C CA . THR A 1 85 ? -7.560 1.402 -16.885 1.00 95.12 85 THR A CA 1
ATOM 698 C C . THR A 1 85 ? -7.185 0.124 -16.141 1.00 95.12 85 THR A C 1
ATOM 700 O O . THR A 1 85 ? -7.989 -0.430 -15.395 1.00 95.12 85 THR A O 1
ATOM 703 N N . VAL A 1 86 ? -5.924 -0.301 -16.252 1.00 93.06 86 VAL A N 1
ATOM 704 C CA . VAL A 1 86 ? -5.388 -1.425 -15.474 1.00 93.06 86 VAL A CA 1
ATOM 705 C C . VAL A 1 86 ? -5.327 -1.061 -13.990 1.00 93.06 86 VAL A C 1
ATOM 707 O O . VAL A 1 86 ? -5.635 -1.880 -13.126 1.00 93.06 86 VAL A O 1
ATOM 710 N N . TRP A 1 87 ? -4.944 0.177 -13.668 1.00 93.12 87 TRP A N 1
ATOM 711 C CA . TRP A 1 87 ? -4.862 0.627 -12.283 1.00 93.12 87 TRP A CA 1
ATOM 712 C C . TRP A 1 87 ? -6.226 0.675 -11.592 1.00 93.12 87 TRP A C 1
ATOM 714 O O . TRP A 1 87 ? -6.321 0.273 -10.436 1.00 93.12 87 TRP A O 1
ATOM 724 N N . GLU A 1 88 ? -7.275 1.126 -12.273 1.00 93.00 88 GLU A N 1
ATOM 725 C CA . GLU A 1 88 ? -8.645 1.151 -11.755 1.00 93.00 88 GLU A CA 1
ATOM 726 C C . GLU A 1 88 ? -9.144 -0.242 -11.369 1.00 93.00 88 GLU A C 1
ATOM 728 O O . GLU A 1 88 ? -9.786 -0.381 -10.331 1.00 93.00 88 GLU A O 1
ATOM 733 N N . VAL A 1 89 ? -8.783 -1.273 -12.138 1.00 91.69 89 VAL A N 1
ATOM 734 C CA . VAL A 1 89 ? -9.142 -2.670 -11.848 1.00 91.69 89 VAL A CA 1
ATOM 735 C C . VAL A 1 89 ? -8.395 -3.213 -10.621 1.00 91.69 89 VAL A C 1
ATOM 737 O O . VAL A 1 89 ? -8.972 -3.925 -9.804 1.00 91.69 89 VAL A O 1
ATOM 740 N N . GLU A 1 90 ? -7.114 -2.872 -10.461 1.00 91.38 90 GLU A N 1
ATOM 741 C CA . GLU A 1 90 ? -6.235 -3.504 -9.463 1.00 91.38 90 GLU A CA 1
ATOM 742 C C . GLU A 1 90 ? -6.139 -2.746 -8.125 1.00 91.38 90 GLU A C 1
ATOM 744 O O . GLU A 1 90 ? -5.834 -3.333 -7.078 1.00 91.38 90 GLU A O 1
ATOM 749 N N . ARG A 1 91 ? -6.354 -1.423 -8.127 1.00 90.62 91 ARG A N 1
ATOM 750 C CA . ARG A 1 91 ? -6.014 -0.548 -6.989 1.00 90.62 91 ARG A CA 1
ATOM 751 C C . ARG A 1 91 ? -6.759 -0.898 -5.706 1.00 90.62 91 ARG A C 1
ATOM 753 O O . ARG A 1 91 ? -6.155 -0.829 -4.635 1.00 90.62 91 ARG A O 1
ATOM 760 N N . ASP A 1 92 ? -8.022 -1.301 -5.801 1.00 89.12 92 ASP A N 1
ATOM 761 C CA . ASP A 1 92 ? -8.859 -1.576 -4.631 1.00 89.12 92 ASP A CA 1
ATOM 762 C C . ASP A 1 92 ? -8.374 -2.826 -3.896 1.00 89.12 92 ASP A C 1
ATOM 764 O O . ASP A 1 92 ? -8.157 -2.792 -2.684 1.00 89.12 92 ASP A O 1
ATOM 768 N N . ALA A 1 93 ? -8.089 -3.904 -4.635 1.00 88.25 93 ALA A N 1
ATOM 769 C CA . ALA A 1 93 ? -7.526 -5.130 -4.077 1.00 88.25 93 ALA A CA 1
ATOM 770 C C . ALA A 1 93 ? -6.160 -4.874 -3.420 1.00 88.25 93 ALA A C 1
ATOM 772 O O . ALA A 1 93 ? -5.904 -5.321 -2.299 1.00 88.25 93 ALA A O 1
ATOM 773 N N . ILE A 1 94 ? -5.296 -4.096 -4.081 1.00 88.88 94 ILE A N 1
ATOM 774 C CA . ILE A 1 94 ? -3.975 -3.721 -3.561 1.00 88.88 94 ILE A CA 1
ATOM 775 C C . ILE A 1 94 ? -4.098 -2.913 -2.261 1.00 88.88 94 ILE A C 1
ATOM 777 O O . ILE A 1 94 ? -3.369 -3.165 -1.295 1.00 88.88 94 ILE A O 1
ATOM 781 N N . VAL A 1 95 ? -4.995 -1.927 -2.210 1.00 90.06 95 VAL A N 1
ATOM 782 C CA . VAL A 1 95 ? -5.182 -1.080 -1.024 1.00 90.06 95 VAL A CA 1
ATOM 783 C C . VAL A 1 95 ? -5.855 -1.846 0.108 1.00 90.06 95 VAL A C 1
ATOM 785 O O . VAL A 1 95 ? -5.441 -1.680 1.260 1.00 90.06 95 VAL A O 1
ATOM 788 N N . ALA A 1 96 ? -6.816 -2.719 -0.189 1.00 88.12 96 ALA A N 1
ATOM 789 C CA . ALA A 1 96 ? -7.439 -3.603 0.790 1.00 88.12 96 ALA A CA 1
ATOM 790 C C . ALA A 1 96 ? -6.403 -4.542 1.422 1.00 88.12 96 ALA A C 1
ATOM 792 O O . ALA A 1 96 ? -6.303 -4.606 2.648 1.00 88.12 96 ALA A O 1
ATOM 793 N N . GLU A 1 97 ? -5.561 -5.188 0.609 1.00 86.62 97 GLU A N 1
ATOM 794 C CA . GLU A 1 97 ? -4.491 -6.066 1.092 1.00 86.62 97 GLU A CA 1
ATOM 795 C C . GLU A 1 97 ? -3.495 -5.286 1.962 1.00 86.62 97 GLU A C 1
ATOM 797 O O . GLU A 1 97 ? -3.200 -5.678 3.092 1.00 86.62 97 GLU A O 1
ATOM 802 N N . GLY A 1 98 ? -3.029 -4.125 1.495 1.00 88.75 98 GLY A N 1
ATOM 803 C CA . GLY A 1 98 ? -2.128 -3.278 2.273 1.00 88.75 98 GLY A CA 1
ATOM 804 C C . GLY A 1 98 ? -2.756 -2.805 3.590 1.00 88.75 98 GLY A C 1
ATOM 805 O O . GLY A 1 98 ? -2.094 -2.781 4.626 1.00 88.75 98 GLY A O 1
ATOM 806 N N . THR A 1 99 ? -4.042 -2.469 3.587 1.00 89.88 99 THR A N 1
ATOM 807 C CA . THR A 1 99 ? -4.767 -2.037 4.788 1.00 89.88 99 THR A CA 1
ATOM 808 C C . THR A 1 99 ? -4.929 -3.184 5.775 1.00 89.88 99 THR A C 1
ATOM 810 O O . THR A 1 99 ? -4.604 -3.017 6.952 1.00 89.88 99 THR A O 1
ATOM 813 N N . TYR A 1 100 ? -5.315 -4.367 5.302 1.00 89.50 100 TYR A N 1
ATOM 814 C CA . TYR A 1 100 ? -5.362 -5.578 6.114 1.00 89.50 100 TYR A CA 1
ATOM 815 C C . TYR A 1 100 ? -3.998 -5.873 6.751 1.00 89.50 100 TYR A C 1
ATOM 817 O O . TYR A 1 100 ? -3.906 -6.031 7.967 1.00 89.50 100 TYR A O 1
ATOM 825 N N . LEU A 1 101 ? -2.918 -5.849 5.960 1.00 87.38 101 LEU A N 1
ATOM 826 C CA . LEU A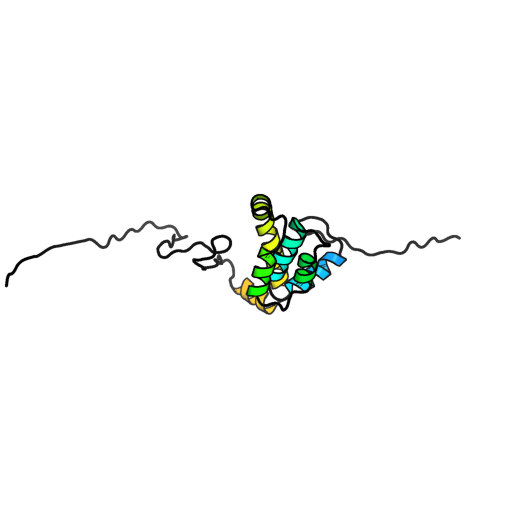 1 101 ? -1.552 -6.069 6.445 1.00 87.38 101 LEU A CA 1
ATOM 827 C C . LEU A 1 101 ? -1.112 -5.018 7.472 1.00 87.38 101 LEU A C 1
ATOM 829 O O . LEU A 1 101 ? -0.375 -5.342 8.402 1.00 87.38 101 LEU A O 1
ATOM 833 N N . LYS A 1 102 ? -1.531 -3.757 7.324 1.00 87.31 102 LYS A N 1
ATOM 834 C CA . LYS A 1 102 ? -1.244 -2.698 8.300 1.00 87.31 102 LYS A CA 1
ATOM 835 C C . LYS A 1 102 ? -1.888 -3.022 9.647 1.00 87.31 102 LYS A C 1
ATOM 837 O O . LYS A 1 102 ? -1.213 -2.927 10.671 1.00 87.31 102 LYS A O 1
ATOM 842 N N . PHE A 1 103 ? -3.172 -3.371 9.662 1.00 89.56 103 PHE A N 1
ATOM 843 C CA . PHE A 1 103 ? -3.895 -3.631 10.907 1.00 89.56 103 PHE A CA 1
ATOM 844 C C . PHE A 1 103 ? -3.505 -4.975 11.533 1.00 89.56 103 PHE A C 1
ATOM 846 O O . PHE A 1 103 ? -3.316 -5.029 12.744 1.00 89.56 103 PHE A O 1
ATOM 853 N N . SER A 1 104 ? -3.247 -6.019 10.740 1.00 88.44 104 SER A N 1
ATOM 854 C CA . SER A 1 104 ? -2.797 -7.319 11.261 1.00 88.44 104 SER A CA 1
ATOM 855 C C . SER A 1 104 ? -1.440 -7.248 11.970 1.00 88.44 104 SER A C 1
ATOM 857 O O . SER A 1 104 ? -1.195 -7.984 12.922 1.00 88.44 104 SER A O 1
ATOM 859 N N . GLN A 1 105 ? -0.569 -6.327 11.553 1.00 86.38 105 GLN A N 1
ATOM 860 C CA . GLN A 1 105 ? 0.754 -6.129 12.151 1.00 86.38 105 GLN A CA 1
ATOM 861 C C . GLN A 1 105 ? 0.775 -5.155 13.333 1.00 86.38 105 GLN A C 1
ATOM 863 O O . GLN A 1 105 ? 1.786 -5.072 14.031 1.00 86.38 105 GLN A O 1
ATOM 868 N N . ASN A 1 106 ? -0.298 -4.393 13.551 1.00 88.00 106 ASN A N 1
ATOM 869 C CA . ASN A 1 106 ? -0.364 -3.361 14.584 1.00 88.00 106 ASN A CA 1
ATOM 870 C C . ASN A 1 106 ? -1.594 -3.599 15.475 1.00 88.00 106 ASN A C 1
ATOM 872 O O . ASN A 1 106 ? -2.628 -2.964 15.252 1.00 88.00 106 ASN A O 1
ATOM 876 N N . PRO A 1 107 ? -1.498 -4.466 16.505 1.00 92.00 107 PRO A N 1
ATOM 877 C CA . PRO A 1 107 ? -2.642 -4.853 17.335 1.00 92.00 107 PRO A CA 1
ATOM 878 C C . PRO A 1 107 ? -3.371 -3.674 17.988 1.00 92.00 107 PRO A C 1
ATOM 880 O O . PRO A 1 107 ? -4.593 -3.677 18.074 1.00 92.00 107 PRO A O 1
ATOM 883 N N . SER A 1 108 ? -2.643 -2.627 18.393 1.00 93.31 108 SER A N 1
ATOM 884 C CA . SER A 1 108 ? -3.248 -1.415 18.958 1.00 93.31 108 SER A CA 1
ATOM 885 C C . SER A 1 108 ? -4.091 -0.644 17.938 1.00 93.31 108 SER A C 1
ATOM 887 O O . SER A 1 108 ? -5.167 -0.159 18.278 1.00 93.31 108 SER A O 1
ATOM 889 N N . LEU A 1 109 ? -3.644 -0.561 16.681 1.00 91.75 109 LEU A N 1
ATOM 890 C CA . LEU A 1 109 ? -4.425 0.045 15.601 1.00 91.75 109 LEU A CA 1
ATOM 891 C C . LEU A 1 109 ? -5.615 -0.837 15.220 1.00 91.75 109 LEU A C 1
ATOM 893 O O . LEU A 1 109 ? -6.688 -0.309 14.944 1.00 91.75 109 LEU A O 1
ATOM 897 N N . ALA A 1 110 ? -5.445 -2.162 15.216 1.00 92.94 110 ALA A N 1
ATOM 898 C CA . ALA A 1 110 ? -6.544 -3.091 14.966 1.00 92.94 110 ALA A CA 1
ATOM 899 C C . ALA A 1 110 ? -7.635 -2.957 16.031 1.00 92.94 110 ALA A C 1
ATOM 901 O O . ALA A 1 110 ? -8.806 -2.869 15.685 1.00 92.94 110 ALA A O 1
ATOM 902 N N . ALA A 1 111 ? -7.258 -2.856 17.308 1.00 94.62 111 ALA A N 1
ATOM 903 C CA . ALA A 1 111 ? -8.204 -2.627 18.395 1.00 94.62 111 ALA A CA 1
ATOM 904 C C . ALA A 1 111 ? -8.981 -1.313 18.213 1.00 94.62 1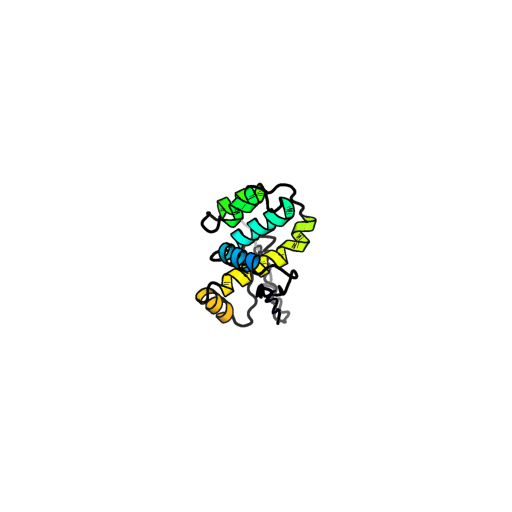11 ALA A C 1
ATOM 906 O O . ALA A 1 111 ? -10.197 -1.300 18.377 1.00 94.62 111 ALA A O 1
ATOM 907 N N . GLN A 1 112 ? -8.306 -0.228 17.811 1.00 94.00 112 GLN A N 1
ATOM 908 C CA . GLN A 1 112 ? -8.971 1.046 17.508 1.00 94.00 112 GLN A CA 1
ATOM 909 C C . GLN A 1 112 ? -9.959 0.925 16.343 1.00 94.00 112 GLN A C 1
ATOM 911 O O . GLN A 1 112 ? -11.062 1.455 16.429 1.00 94.00 112 GLN A O 1
ATOM 916 N N . LEU A 1 113 ? -9.586 0.211 15.275 1.00 92.62 113 LEU A N 1
ATOM 917 C CA . LEU A 1 113 ? -10.478 -0.031 14.142 1.00 92.62 113 LEU A CA 1
ATOM 918 C C . LEU A 1 113 ? -11.696 -0.859 14.566 1.00 92.62 113 LEU A C 1
ATOM 920 O O . LEU A 1 113 ? -12.822 -0.474 14.282 1.00 92.62 113 LEU A O 1
ATOM 924 N N . LEU A 1 114 ? -11.495 -1.958 15.291 1.00 94.75 114 LEU A N 1
ATOM 925 C CA . LEU A 1 114 ? -12.582 -2.834 15.740 1.00 94.75 114 LEU A CA 1
ATOM 926 C C . LEU A 1 114 ? -13.515 -2.148 16.749 1.00 94.75 114 LEU A C 1
ATOM 928 O O . LEU A 1 114 ? -14.716 -2.404 16.744 1.00 94.75 114 LEU A O 1
ATOM 932 N N . ALA A 1 115 ? -12.999 -1.221 17.561 1.00 96.19 115 ALA A N 1
ATOM 933 C CA . ALA A 1 115 ? -13.804 -0.408 18.476 1.00 96.19 115 ALA A CA 1
ATOM 934 C C . ALA A 1 115 ? -14.806 0.521 17.756 1.00 96.19 115 ALA A C 1
ATOM 936 O O . ALA A 1 115 ? -15.709 1.075 18.389 1.00 96.19 115 ALA A O 1
ATOM 937 N N . THR A 1 116 ? -14.689 0.695 16.434 1.00 93.56 116 THR A N 1
ATOM 938 C CA . THR A 1 116 ? -15.703 1.402 15.636 1.00 93.56 116 THR A CA 1
ATOM 939 C C . THR A 1 116 ? -16.989 0.585 15.443 1.00 93.56 116 THR A C 1
ATOM 941 O O . THR A 1 116 ? -18.039 1.160 15.152 1.00 93.56 116 THR A O 1
ATOM 944 N N . GLY A 1 117 ? -16.964 -0.725 15.707 1.00 94.19 117 GLY A N 1
ATOM 945 C CA . GLY A 1 117 ? -18.131 -1.599 15.599 1.00 94.19 117 GLY A CA 1
ATOM 946 C C . GLY A 1 117 ? -18.604 -1.741 14.152 1.00 94.19 117 GLY A C 1
ATOM 947 O O . GLY A 1 117 ? -17.815 -2.048 13.266 1.00 94.19 117 GLY A O 1
ATOM 948 N N . THR A 1 118 ? -19.897 -1.523 13.919 1.00 92.62 118 THR A N 1
ATOM 949 C CA . THR A 1 118 ? -20.546 -1.647 12.600 1.00 92.62 118 THR A CA 1
ATOM 950 C C . THR A 1 118 ? -20.708 -0.309 11.873 1.00 92.62 118 THR A C 1
ATOM 952 O O . THR A 1 118 ? -21.442 -0.232 10.891 1.00 92.62 118 THR A O 1
ATOM 955 N N . ARG A 1 119 ? -20.080 0.762 12.375 1.00 91.50 119 ARG A N 1
ATOM 956 C CA . ARG A 1 119 ? -20.151 2.094 11.762 1.00 91.50 119 ARG A CA 1
ATOM 957 C C . ARG A 1 119 ? -19.424 2.106 10.419 1.00 91.50 119 ARG A C 1
ATOM 959 O O . ARG A 1 119 ? -18.342 1.537 10.291 1.00 91.50 119 ARG A O 1
ATOM 966 N N . GLU A 1 120 ? -19.991 2.813 9.450 1.00 87.81 120 GLU A N 1
ATOM 967 C CA . GLU A 1 120 ? -19.309 3.104 8.193 1.00 87.81 120 GLU A CA 1
ATOM 968 C C . GLU A 1 120 ? -18.206 4.147 8.428 1.00 87.81 120 GLU A C 1
ATOM 970 O O . GLU A 1 120 ? -18.422 5.165 9.090 1.00 87.81 120 GLU A O 1
ATOM 975 N N . ILE A 1 121 ? -17.000 3.872 7.924 1.00 88.00 121 ILE A N 1
ATOM 976 C CA . ILE A 1 121 ? -15.847 4.771 8.041 1.00 88.00 121 ILE A CA 1
ATOM 977 C C . ILE A 1 121 ? -15.602 5.397 6.676 1.00 88.00 121 ILE A C 1
ATOM 979 O O . ILE A 1 121 ? -15.245 4.700 5.729 1.00 88.00 121 ILE A O 1
ATOM 983 N N . VAL A 1 122 ? -15.735 6.718 6.604 1.00 83.50 122 VAL A N 1
ATOM 984 C CA . VAL A 1 122 ? -15.523 7.493 5.378 1.00 83.50 122 VAL A CA 1
ATOM 985 C C . VAL A 1 122 ? -14.294 8.384 5.546 1.00 83.50 122 VAL A C 1
ATOM 987 O O . VAL A 1 122 ? -14.126 9.055 6.566 1.00 83.50 122 VAL A O 1
ATOM 990 N N . GLU A 1 123 ? -13.410 8.390 4.549 1.00 82.44 123 GLU A N 1
ATOM 991 C CA . GLU A 1 123 ? -12.321 9.364 4.461 1.00 82.44 123 GLU A CA 1
ATOM 992 C C . GLU A 1 123 ? -12.905 10.702 3.979 1.00 82.44 123 GLU A C 1
ATOM 994 O O . GLU A 1 123 ? -13.602 10.757 2.969 1.00 82.44 123 GLU A O 1
ATOM 999 N N . ALA A 1 124 ? -12.690 11.775 4.745 1.00 84.00 124 ALA A N 1
ATOM 1000 C CA . ALA A 1 124 ? -13.357 13.064 4.541 1.00 84.00 124 ALA A CA 1
ATOM 1001 C C . ALA A 1 124 ? -12.459 14.120 3.867 1.00 84.00 124 ALA A C 1
ATOM 1003 O O . ALA A 1 124 ? -12.583 15.315 4.142 1.00 84.00 124 ALA A O 1
ATOM 1004 N N . SER A 1 125 ? -11.506 13.718 3.022 1.00 80.50 125 SER A N 1
ATOM 1005 C CA . SER A 1 125 ? -10.686 14.667 2.270 1.00 80.50 125 SER A CA 1
ATOM 1006 C C . SER A 1 125 ? -11.472 15.217 1.079 1.00 80.50 125 SER A C 1
ATOM 1008 O O . SER A 1 125 ? -11.786 14.472 0.150 1.00 80.50 125 SER A O 1
ATOM 1010 N N . PRO A 1 126 ? -11.682 16.543 0.991 1.00 75.31 126 PRO A N 1
ATOM 1011 C CA . PRO A 1 126 ? -12.363 17.154 -0.155 1.00 75.31 126 PRO A CA 1
ATOM 1012 C C . PRO A 1 126 ? -11.525 17.097 -1.445 1.00 75.31 126 PRO A C 1
ATOM 1014 O O . PRO A 1 126 ? -11.997 17.412 -2.537 1.00 75.31 126 PRO A O 1
ATOM 1017 N N . ARG A 1 127 ? -10.240 16.736 -1.327 1.00 75.88 127 ARG A N 1
ATOM 1018 C CA . ARG A 1 127 ? -9.268 16.722 -2.428 1.00 75.88 127 ARG A CA 1
ATOM 1019 C C . ARG A 1 127 ? -8.951 15.322 -2.938 1.00 75.88 127 ARG A C 1
ATOM 1021 O O . ARG A 1 127 ? -8.310 15.215 -3.982 1.00 75.88 127 ARG A O 1
ATOM 1028 N N . ASP A 1 128 ? -9.345 14.275 -2.215 1.00 80.25 128 ASP A N 1
ATOM 1029 C CA . ASP A 1 128 ? -9.120 12.896 -2.639 1.00 80.25 128 ASP A CA 1
ATOM 1030 C C . ASP A 1 128 ? -10.401 12.347 -3.268 1.00 80.25 128 ASP A C 1
ATOM 1032 O O . ASP A 1 128 ? -11.359 12.022 -2.581 1.00 80.25 128 ASP A O 1
ATOM 1036 N N . ARG A 1 129 ? -10.432 12.297 -4.602 1.00 80.12 129 ARG A N 1
ATOM 1037 C CA . ARG A 1 129 ? -11.584 11.782 -5.360 1.00 80.12 129 ARG A CA 1
ATOM 1038 C C . ARG A 1 129 ? -11.550 10.267 -5.553 1.00 80.12 129 ARG A C 1
ATOM 1040 O O . ARG A 1 129 ? -12.497 9.718 -6.098 1.00 80.12 129 ARG A O 1
ATOM 1047 N N . ILE A 1 130 ? -10.436 9.625 -5.206 1.00 79.94 130 ILE A N 1
ATOM 1048 C CA . ILE A 1 130 ? -10.237 8.190 -5.423 1.00 79.94 130 ILE A CA 1
ATOM 1049 C C . ILE A 1 130 ? -10.548 7.437 -4.134 1.00 79.94 130 ILE A C 1
ATOM 1051 O O . ILE A 1 130 ? -11.257 6.439 -4.165 1.00 79.94 130 ILE A O 1
ATOM 1055 N N . TRP A 1 131 ? -10.024 7.923 -3.009 1.00 80.31 131 TRP A N 1
ATOM 1056 C CA . TRP A 1 131 ? -10.160 7.275 -1.703 1.00 80.31 131 TRP A CA 1
ATOM 1057 C C . TRP A 1 131 ? -11.022 8.062 -0.719 1.00 80.31 131 TRP A C 1
ATOM 1059 O O . TRP A 1 131 ? -11.419 7.504 0.301 1.00 80.31 131 TRP A O 1
ATOM 1069 N N . GLY A 1 132 ? -11.283 9.339 -1.000 1.00 69.56 132 GLY A N 1
ATOM 1070 C CA . GLY A 1 132 ? -12.149 10.178 -0.186 1.00 69.56 132 GLY A CA 1
ATOM 1071 C C . GLY A 1 132 ? -13.604 10.100 -0.612 1.00 69.56 132 GLY A C 1
ATOM 1072 O O . GLY A 1 132 ? -13.922 9.928 -1.787 1.00 69.56 132 GLY A O 1
ATOM 1073 N N . GLY A 1 133 ? -14.504 10.284 0.352 1.00 56.31 133 GLY A N 1
ATOM 1074 C CA . GLY A 1 133 ? -15.956 10.289 0.159 1.00 56.31 133 GLY A CA 1
ATOM 1075 C C . GLY A 1 133 ? -16.482 11.474 -0.655 1.00 56.31 133 GLY A C 1
ATOM 1076 O O . GLY A 1 133 ? -17.689 11.671 -0.731 1.00 56.31 133 GLY A O 1
ATOM 1077 N N . GLY A 1 134 ? -15.601 12.294 -1.237 1.00 48.34 134 GLY A N 1
ATOM 1078 C CA . GLY A 1 134 ? -15.979 13.353 -2.170 1.00 48.34 134 GLY A CA 1
ATOM 1079 C C . GLY A 1 134 ? -16.834 14.472 -1.574 1.00 48.34 134 GLY A C 1
ATOM 1080 O O . GLY A 1 134 ? -17.417 15.236 -2.342 1.00 48.34 134 GLY A O 1
ATOM 1081 N N . VAL A 1 135 ? -16.912 14.600 -0.244 1.00 42.84 135 VAL A N 1
ATOM 1082 C CA . VAL A 1 135 ? -17.690 15.654 0.420 1.00 42.84 135 VAL A CA 1
ATOM 1083 C C . VAL A 1 135 ? -17.056 17.020 0.161 1.00 42.84 135 VAL A C 1
ATOM 1085 O O . VAL A 1 135 ? -16.121 17.453 0.833 1.00 42.84 135 VAL A O 1
ATOM 1088 N N . TRP A 1 136 ? -17.584 17.689 -0.859 1.00 42.38 136 TRP A N 1
ATOM 1089 C CA . TRP A 1 136 ? -17.621 19.138 -0.937 1.00 42.38 136 TRP A CA 1
ATOM 1090 C C . TRP A 1 136 ? -18.744 19.634 -0.025 1.00 42.38 136 TRP A C 1
ATOM 1092 O O . TRP A 1 136 ? -19.750 18.950 0.174 1.00 42.38 136 TRP A O 1
ATOM 1102 N N . GLU A 1 137 ? -18.534 20.807 0.558 1.00 38.06 137 GLU A N 1
ATOM 1103 C CA . GLU A 1 137 ? -19.517 21.570 1.324 1.00 38.06 137 GLU A CA 1
ATOM 1104 C C . GLU A 1 137 ? -20.915 21.477 0.671 1.00 38.06 137 GLU A C 1
ATOM 1106 O O . GLU A 1 137 ? -21.101 21.931 -0.456 1.00 38.06 137 GLU A O 1
ATOM 1111 N N . GLY A 1 138 ? -21.875 20.820 1.344 1.00 38.66 138 GLY A N 1
ATOM 1112 C CA . GLY A 1 138 ? -23.297 20.862 0.969 1.00 38.66 138 GLY A CA 1
ATOM 1113 C C . GLY A 1 138 ? -24.055 19.549 0.717 1.00 38.66 138 GLY A C 1
ATOM 1114 O O . GLY A 1 138 ? -25.257 19.628 0.484 1.00 38.66 138 GLY A O 1
ATOM 1115 N N . VAL A 1 139 ? -23.456 18.351 0.782 1.00 37.47 139 VAL A N 1
ATOM 1116 C CA . VAL A 1 139 ? -24.231 17.095 0.614 1.00 37.47 139 VAL A CA 1
ATOM 1117 C C . VAL A 1 139 ? -23.959 16.101 1.743 1.00 37.47 139 VAL A C 1
ATOM 1119 O O . VAL A 1 139 ? -23.195 15.153 1.591 1.00 37.47 139 VAL A O 1
ATOM 1122 N N . TYR A 1 140 ? -24.635 16.291 2.877 1.00 33.91 140 TYR A N 1
ATOM 1123 C CA . TYR A 1 140 ? -25.005 15.164 3.734 1.00 33.91 140 TYR A CA 1
ATOM 1124 C C . TYR A 1 140 ? -26.255 14.532 3.114 1.00 33.91 140 TYR A C 1
ATOM 1126 O O . TYR A 1 140 ? -27.319 15.146 3.098 1.00 33.91 140 TYR A O 1
ATOM 1134 N N . ARG A 1 141 ? -26.139 13.321 2.557 1.00 35.94 141 ARG A N 1
ATOM 1135 C CA . ARG A 1 141 ? -27.317 12.461 2.407 1.00 35.94 141 ARG A CA 1
ATOM 1136 C C . ARG A 1 141 ? -27.493 11.747 3.734 1.00 35.94 141 ARG A C 1
ATOM 1138 O O . ARG A 1 141 ? -26.647 10.933 4.096 1.00 35.94 141 ARG A O 1
ATOM 1145 N N . ASP A 1 142 ? -28.576 12.062 4.430 1.00 32.78 142 ASP A N 1
ATOM 1146 C CA . ASP A 1 142 ? -29.053 11.250 5.541 1.00 32.78 142 ASP A CA 1
ATOM 1147 C C . ASP A 1 142 ? -29.232 9.811 5.055 1.00 32.78 142 ASP A C 1
ATOM 1149 O O . ASP A 1 142 ? -30.111 9.498 4.250 1.00 32.78 142 ASP A O 1
ATOM 1153 N N . VAL A 1 143 ? -28.375 8.917 5.544 1.00 42.59 143 VAL A N 1
ATOM 1154 C CA . VAL A 1 143 ? -28.558 7.470 5.419 1.00 42.59 143 VAL A CA 1
ATOM 1155 C C . VAL A 1 143 ? -29.385 6.997 6.617 1.00 42.59 143 VAL A C 1
ATOM 1157 O O . VAL A 1 143 ? -28.959 6.170 7.412 1.00 42.59 143 VAL A O 1
ATOM 1160 N N . ALA A 1 144 ? -30.568 7.580 6.784 1.00 37.78 144 ALA A N 1
ATOM 1161 C CA . ALA A 1 144 ? -31.635 7.085 7.644 1.00 37.78 144 ALA A CA 1
ATOM 1162 C C . ALA A 1 144 ? -32.938 7.743 7.173 1.00 37.78 144 ALA A C 1
ATOM 1164 O O . ALA A 1 144 ? -33.048 8.963 7.143 1.00 37.78 144 ALA A O 1
ATOM 1165 N N . GLY A 1 145 ? -33.892 6.935 6.712 1.00 38.47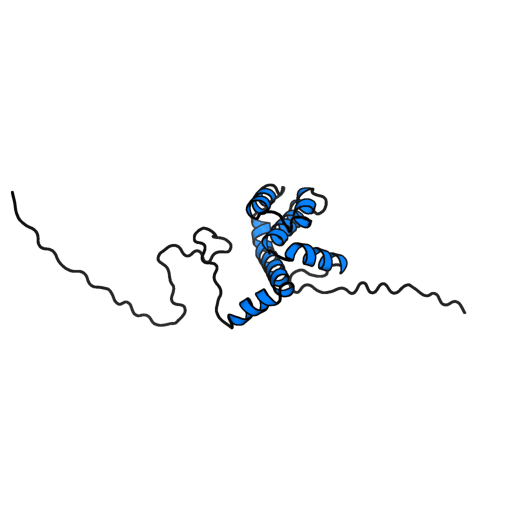 145 GLY A N 1
ATOM 1166 C CA . GLY A 1 145 ? -35.099 7.408 6.039 1.00 38.47 145 GLY A CA 1
ATOM 1167 C C . GLY A 1 145 ? -35.936 8.395 6.858 1.00 38.47 145 GLY A C 1
ATOM 1168 O O . GLY A 1 145 ? -36.205 8.174 8.035 1.00 38.47 145 GLY A O 1
ATOM 1169 N N . GLY A 1 146 ? -36.402 9.445 6.183 1.00 30.22 146 GLY A N 1
ATOM 1170 C CA . GLY A 1 146 ? -37.369 10.408 6.702 1.00 30.22 146 GLY A CA 1
ATOM 1171 C C . GLY A 1 146 ? -37.312 11.710 5.913 1.00 30.22 146 GLY A C 1
ATOM 1172 O O . GLY A 1 146 ? -36.473 12.558 6.176 1.00 30.22 146 GLY A O 1
ATOM 1173 N N . VAL A 1 147 ? -38.185 11.866 4.915 1.00 35.81 147 VAL A N 1
ATOM 1174 C CA . VAL A 1 147 ? -38.337 13.139 4.198 1.00 35.81 147 VAL A CA 1
ATOM 1175 C C . VAL A 1 147 ? -38.980 14.149 5.148 1.00 35.81 147 VAL A C 1
ATOM 1177 O O . VAL A 1 147 ? -40.147 14.006 5.501 1.00 35.81 147 VAL A O 1
ATOM 1180 N N . GLY A 1 148 ? -38.222 15.172 5.532 1.00 29.67 148 GLY A N 1
ATOM 1181 C CA . GLY A 1 148 ? -38.714 16.362 6.216 1.00 29.67 148 GLY A CA 1
ATOM 1182 C C . GLY A 1 148 ? -37.992 17.584 5.665 1.00 29.67 148 GLY A C 1
ATOM 1183 O O . GLY A 1 148 ? -36.890 17.901 6.096 1.00 29.67 148 GLY A O 1
ATOM 1184 N N . VAL A 1 149 ? -38.587 18.239 4.668 1.00 35.28 149 VAL A N 1
ATOM 1185 C CA . VAL A 1 149 ? -38.135 19.552 4.194 1.00 35.28 149 VAL A CA 1
ATOM 1186 C C . VAL A 1 149 ? -38.819 20.589 5.072 1.00 35.28 149 VAL A C 1
ATOM 1188 O O . VAL A 1 149 ? -40.003 20.856 4.884 1.00 35.28 149 VAL A O 1
ATOM 1191 N N . GLU A 1 150 ? -38.094 21.176 6.021 1.00 30.81 150 GLU A N 1
ATOM 1192 C CA . GLU A 1 150 ? -38.513 22.448 6.606 1.00 30.81 150 GLU A CA 1
ATOM 1193 C C . GLU A 1 150 ? -37.859 23.567 5.792 1.00 30.81 150 GLU A C 1
ATOM 1195 O O . GLU A 1 150 ? -36.693 23.925 5.954 1.00 30.81 150 GLU A O 1
ATOM 1200 N N . SER A 1 151 ? -38.613 24.059 4.812 1.00 37.28 151 SER A N 1
ATOM 1201 C CA . SER A 1 151 ? -38.294 25.277 4.088 1.00 37.28 151 SER A CA 1
ATOM 1202 C C . SER A 1 151 ? -38.408 26.456 5.052 1.00 37.28 151 SER A C 1
ATOM 1204 O O . SER A 1 151 ? -39.521 26.843 5.414 1.00 37.28 151 SER A O 1
ATOM 1206 N N . ALA A 1 152 ? -37.281 27.051 5.444 1.00 38.34 152 ALA A N 1
ATOM 1207 C CA . ALA A 1 152 ? -37.281 28.391 6.017 1.00 38.34 152 ALA A CA 1
ATOM 1208 C C . ALA A 1 152 ? -37.836 29.356 4.956 1.00 38.34 152 ALA A C 1
ATOM 1210 O O . ALA A 1 152 ? -37.176 29.679 3.967 1.00 38.34 152 ALA A O 1
ATOM 1211 N N . GLY A 1 153 ? -39.107 29.714 5.135 1.00 32.09 153 GLY A N 1
ATOM 1212 C CA . GLY A 1 153 ? -39.861 30.598 4.265 1.00 32.09 153 GLY A CA 1
ATOM 1213 C C . GLY A 1 153 ? -39.260 31.997 4.206 1.00 32.09 153 GLY A C 1
ATOM 1214 O O . GLY A 1 153 ? -38.788 32.548 5.198 1.00 32.09 153 GLY A O 1
ATOM 1215 N N . ALA A 1 154 ? -39.303 32.544 2.999 1.00 37.75 154 ALA A N 1
ATOM 1216 C CA . ALA A 1 154 ? -38.968 33.908 2.649 1.00 37.75 154 ALA A CA 1
ATOM 1217 C C . ALA A 1 154 ? -40.005 34.929 3.153 1.00 37.75 154 ALA A C 1
ATOM 1219 O O . ALA A 1 154 ? -41.183 34.605 3.299 1.00 37.75 154 ALA A O 1
ATOM 1220 N N . GLY A 1 155 ? -39.570 36.190 3.253 1.00 31.62 155 GLY A N 1
ATOM 1221 C CA . GLY A 1 155 ? -40.426 37.370 3.095 1.00 31.62 155 GLY A CA 1
ATOM 1222 C C . GLY A 1 155 ? -40.157 38.482 4.118 1.00 31.62 155 GLY A C 1
ATOM 1223 O O . GLY A 1 155 ? -39.898 38.187 5.274 1.00 31.62 155 GLY A O 1
ATOM 1224 N N . VAL A 1 156 ? -40.216 39.779 3.807 1.00 37.66 156 VAL A N 1
ATOM 1225 C CA . VAL A 1 156 ? -40.507 40.522 2.569 1.00 37.66 156 VAL A CA 1
ATOM 1226 C C . VAL A 1 156 ? -39.981 41.963 2.778 1.00 37.66 156 VAL A C 1
ATOM 1228 O O . VAL A 1 156 ? -39.998 42.458 3.899 1.00 37.66 156 VAL A O 1
ATOM 1231 N N . ASP A 1 157 ? -39.495 42.553 1.686 1.00 37.06 157 ASP A N 1
ATOM 1232 C CA . ASP A 1 157 ? -39.426 43.960 1.232 1.00 37.06 157 ASP A CA 1
ATOM 1233 C C . ASP A 1 157 ? -39.834 45.158 2.132 1.00 37.06 157 ASP A C 1
ATOM 1235 O O . ASP A 1 157 ? -40.765 45.101 2.931 1.00 37.06 157 ASP A O 1
ATOM 1239 N N . GLY A 1 158 ? -39.203 46.307 1.857 1.00 32.03 158 GLY A N 1
ATOM 1240 C CA . GLY A 1 158 ? -39.624 47.628 2.332 1.00 32.03 158 GLY A CA 1
ATOM 1241 C C . GLY A 1 158 ? -38.602 48.737 2.056 1.00 32.03 158 GLY A C 1
ATOM 1242 O O . GLY A 1 158 ? -37.873 49.139 2.959 1.00 32.03 158 GLY A O 1
ATOM 1243 N N . GLY A 1 159 ? -38.530 49.234 0.817 1.00 32.12 159 GLY A N 1
ATOM 1244 C CA . GLY A 1 159 ? -37.733 50.415 0.462 1.00 32.12 159 GLY A CA 1
ATOM 1245 C C . GLY A 1 159 ? -38.352 51.761 0.879 1.00 32.12 159 GLY A C 1
ATOM 1246 O O . GLY A 1 159 ? -39.561 51.849 1.067 1.00 32.12 159 GLY A O 1
ATOM 1247 N N . GLN A 1 160 ? -37.497 52.793 0.968 1.00 31.05 160 GLN A N 1
ATOM 1248 C CA . GLN A 1 160 ? -37.640 54.197 0.508 1.00 31.05 160 GLN A CA 1
ATOM 1249 C C . GLN A 1 160 ? -36.857 55.184 1.399 1.00 31.05 160 GLN A C 1
ATOM 1251 O O . GLN A 1 160 ? -36.903 55.082 2.622 1.00 31.05 160 GLN A O 1
ATOM 1256 N N . GLY A 1 161 ? -36.214 56.181 0.768 1.00 29.91 161 GLY A N 1
ATOM 1257 C CA . GLY A 1 161 ? -35.852 57.452 1.413 1.00 29.91 161 GLY A CA 1
ATOM 1258 C C . GLY A 1 161 ? -34.519 58.074 0.982 1.00 29.91 161 GLY A C 1
ATOM 1259 O O . GLY A 1 161 ? -33.469 57.630 1.430 1.00 29.91 161 GLY A O 1
ATOM 1260 N N . GLU A 1 162 ? -34.603 59.118 0.150 1.00 34.16 162 GLU A N 1
ATOM 1261 C CA . GLU A 1 162 ? -33.611 60.192 -0.091 1.00 34.16 162 GLU A CA 1
ATOM 1262 C C . GLU A 1 162 ? -33.049 60.737 1.248 1.00 34.16 162 GLU A C 1
ATOM 1264 O O . GLU A 1 162 ? -33.731 60.655 2.269 1.00 34.16 162 GLU A O 1
ATOM 1269 N N . VAL A 1 163 ? -31.814 61.235 1.382 1.00 39.50 163 VAL A N 1
ATOM 1270 C CA . VAL A 1 163 ? -31.076 62.320 0.696 1.00 39.50 163 VAL A CA 1
ATOM 1271 C C . VAL A 1 163 ? -29.572 62.140 0.921 1.00 39.50 163 VAL A C 1
ATOM 1273 O O . VAL A 1 163 ? -29.201 61.605 1.992 1.00 39.50 163 VAL A O 1
#